Protein AF-A0A1Q6JGZ4-F1 (afdb_monomer)

Foldseek 3Di:
DPPPVDKDKDWDDPPWWKFAADPDDPPVDPDDDDGTDDTADPLDGPCVQWDWDDDPQWIKTWHWIQGPVVRAIWIWIWTGGNPPPRVDIIIIIISPRVDTNVVSVVVHVVVVVVVD

Structure (mmCIF, N/CA/C/O backbone):
data_AF-A0A1Q6JGZ4-F1
#
_entry.id   AF-A0A1Q6JGZ4-F1
#
loop_
_atom_site.group_PDB
_atom_site.id
_atom_site.type_symbol
_atom_site.label_atom_id
_atom_site.label_alt_id
_atom_site.label_comp_id
_atom_site.label_asym_id
_atom_site.label_entity_id
_atom_site.label_seq_id
_atom_site.pdbx_PDB_ins_code
_atom_site.Cartn_x
_atom_site.Cartn_y
_atom_site.Cartn_z
_atom_site.occupancy
_atom_site.B_iso_or_equiv
_atom_site.auth_seq_id
_atom_site.auth_comp_id
_atom_site.auth_asym_id
_atom_site.auth_atom_id
_atom_site.pdbx_PDB_model_num
ATOM 1 N N . MET A 1 1 ? -8.938 -25.846 17.895 1.00 39.03 1 MET A N 1
ATOM 2 C CA . MET A 1 1 ? -9.140 -25.644 16.446 1.00 39.03 1 MET A CA 1
ATOM 3 C C . MET A 1 1 ? -7.914 -24.915 15.942 1.00 39.03 1 MET A C 1
ATOM 5 O O . MET A 1 1 ? -7.572 -23.898 16.522 1.00 39.03 1 MET A O 1
ATOM 9 N N . CYS A 1 2 ? -7.186 -25.489 14.988 1.00 43.88 2 CYS A N 1
ATOM 10 C CA . CYS A 1 2 ? -6.039 -24.826 14.377 1.00 43.88 2 CYS A CA 1
ATOM 11 C C . CYS A 1 2 ? -6.620 -23.822 13.369 1.00 43.88 2 CYS A C 1
ATOM 13 O O . CYS A 1 2 ? -7.045 -24.231 12.292 1.00 43.88 2 CYS A O 1
ATOM 15 N N . GLU A 1 3 ? -6.767 -22.550 13.749 1.00 46.69 3 GLU A N 1
ATOM 16 C CA . GLU A 1 3 ? -6.978 -21.481 12.768 1.00 46.69 3 GLU A CA 1
ATOM 17 C C . GLU A 1 3 ? -5.676 -21.370 11.978 1.00 46.69 3 GLU A C 1
ATOM 19 O O . GLU A 1 3 ? -4.728 -20.704 12.378 1.00 46.69 3 GLU A O 1
ATOM 24 N N . SER A 1 4 ? -5.577 -22.115 10.881 1.00 53.12 4 SER A N 1
ATOM 25 C CA . SER A 1 4 ? -4.613 -21.774 9.848 1.00 53.12 4 SER A CA 1
ATOM 26 C C . SER A 1 4 ? -5.095 -20.457 9.248 1.00 53.12 4 SER A C 1
ATOM 28 O O . SER A 1 4 ? -5.940 -20.460 8.355 1.00 53.12 4 SER A O 1
ATOM 30 N N . ASP A 1 5 ? -4.628 -19.333 9.793 1.00 66.19 5 ASP A N 1
ATOM 31 C CA . ASP A 1 5 ? -4.823 -18.010 9.205 1.00 66.19 5 ASP A CA 1
ATOM 32 C C . ASP A 1 5 ? -4.134 -18.000 7.838 1.00 66.19 5 ASP A C 1
ATOM 34 O O . ASP A 1 5 ? -2.944 -17.723 7.692 1.00 66.19 5 ASP A O 1
ATOM 38 N N . PHE A 1 6 ? -4.877 -18.392 6.803 1.00 78.00 6 PHE A N 1
ATOM 39 C CA . PHE A 1 6 ? -4.380 -18.362 5.440 1.00 78.00 6 PHE A CA 1
ATOM 40 C C . PHE A 1 6 ? -4.199 -16.902 5.032 1.00 78.00 6 PHE A C 1
ATOM 42 O O . PHE A 1 6 ? -5.162 -16.185 4.743 1.00 78.00 6 PHE A O 1
ATOM 49 N N . HIS A 1 7 ? -2.946 -16.458 5.002 1.00 87.56 7 HIS A N 1
ATOM 50 C CA . HIS A 1 7 ? -2.601 -15.158 4.458 1.00 87.56 7 HIS A CA 1
ATOM 51 C C . HIS A 1 7 ? -2.619 -15.215 2.930 1.00 87.56 7 HIS A C 1
ATOM 53 O O . HIS A 1 7 ? -1.986 -16.062 2.300 1.00 87.56 7 HIS A O 1
ATOM 59 N N . VAL A 1 8 ? -3.383 -14.310 2.326 1.00 91.44 8 VAL A N 1
ATOM 60 C CA . VAL A 1 8 ? -3.522 -14.195 0.877 1.00 91.44 8 VAL A CA 1
ATOM 61 C C . VAL A 1 8 ? -2.598 -13.095 0.389 1.00 91.44 8 VAL A C 1
ATOM 63 O O . VAL A 1 8 ? -2.710 -11.959 0.845 1.00 91.44 8 VAL A O 1
ATOM 66 N N . ILE A 1 9 ? -1.752 -13.429 -0.584 1.00 94.12 9 ILE A N 1
ATOM 67 C CA . ILE A 1 9 ? -0.956 -12.471 -1.352 1.00 94.12 9 ILE A CA 1
ATOM 68 C C . ILE A 1 9 ? -1.536 -12.401 -2.763 1.00 94.12 9 ILE A C 1
ATOM 70 O O . ILE A 1 9 ? -1.664 -13.425 -3.437 1.00 94.12 9 ILE A O 1
ATOM 74 N N . SER A 1 10 ? -1.947 -11.212 -3.202 1.00 94.12 10 SER A N 1
ATOM 75 C CA . SER A 1 10 ? -2.605 -11.024 -4.502 1.00 94.12 10 SER A CA 1
ATOM 76 C C . SER A 1 10 ? -2.464 -9.584 -5.012 1.00 94.12 10 SER A C 1
ATOM 78 O O . SER A 1 10 ? -1.730 -8.776 -4.444 1.00 94.12 10 SER A O 1
ATOM 80 N N . ARG A 1 11 ? -3.147 -9.258 -6.115 1.00 94.69 11 ARG A N 1
ATOM 81 C CA . ARG A 1 11 ? -3.110 -7.950 -6.775 1.00 94.69 11 ARG A CA 1
ATOM 82 C C . ARG A 1 11 ? -4.484 -7.286 -6.766 1.00 94.69 11 ARG A C 1
ATOM 84 O O . ARG A 1 11 ? -5.482 -7.903 -7.136 1.00 94.69 11 ARG A O 1
ATOM 91 N N . PHE A 1 12 ? -4.531 -6.007 -6.411 1.00 95.75 12 PHE A N 1
ATOM 92 C CA . PHE A 1 12 ? -5.711 -5.174 -6.610 1.00 95.75 12 PHE A CA 1
ATOM 93 C C . PHE A 1 12 ? -5.767 -4.600 -8.029 1.00 95.75 12 PHE A C 1
ATOM 95 O O . PHE A 1 12 ? -4.760 -4.421 -8.713 1.00 95.75 12 PHE A O 1
ATOM 102 N N . ARG A 1 13 ? -6.983 -4.266 -8.462 1.00 93.38 13 ARG A N 1
ATOM 103 C CA . ARG A 1 13 ? -7.212 -3.405 -9.626 1.00 93.38 13 ARG A CA 1
ATOM 104 C C . ARG A 1 13 ? -6.943 -1.943 -9.254 1.00 93.38 13 ARG A C 1
ATOM 106 O O . ARG A 1 13 ? -7.075 -1.571 -8.094 1.00 93.38 13 ARG A O 1
ATOM 113 N N . ASN A 1 14 ? -6.645 -1.099 -10.240 1.00 90.88 14 ASN A N 1
ATOM 114 C CA . ASN A 1 14 ? -6.351 0.324 -10.009 1.00 90.88 14 ASN A CA 1
ATOM 115 C C . ASN A 1 14 ? -7.555 1.161 -9.544 1.00 90.88 14 ASN A C 1
ATOM 117 O O . ASN A 1 14 ? -7.359 2.240 -8.998 1.00 90.88 14 ASN A O 1
ATOM 121 N N . ASP A 1 15 ? -8.783 0.663 -9.712 1.00 91.81 15 ASP A N 1
ATOM 122 C CA . ASP A 1 15 ? -10.023 1.284 -9.224 1.00 91.81 15 ASP A CA 1
ATOM 123 C C . ASP A 1 15 ? -10.354 0.928 -7.760 1.00 91.81 15 ASP A C 1
ATOM 125 O O . ASP A 1 15 ? -11.387 1.354 -7.234 1.00 91.81 15 ASP A O 1
ATOM 129 N N . VAL A 1 16 ? -9.480 0.179 -7.075 1.00 95.25 16 VAL A N 1
ATOM 130 C CA . VAL A 1 16 ? -9.671 -0.200 -5.672 1.00 95.25 16 VAL A CA 1
ATOM 131 C C . VAL A 1 16 ? -9.811 1.026 -4.762 1.00 95.25 16 VAL A C 1
ATOM 133 O O . VAL A 1 16 ? -9.164 2.063 -4.930 1.00 95.25 16 VAL A O 1
ATOM 136 N N . VAL A 1 17 ? -10.668 0.900 -3.750 1.00 96.56 17 VAL A N 1
ATOM 137 C CA . VAL A 1 17 ? -10.834 1.911 -2.703 1.00 96.56 17 VAL A CA 1
ATOM 138 C C . VAL A 1 17 ? -10.069 1.469 -1.459 1.00 96.56 17 VAL A C 1
ATOM 140 O O . VAL A 1 17 ? -10.497 0.547 -0.756 1.00 96.56 17 VAL A O 1
ATOM 143 N N . LEU A 1 18 ? -8.953 2.148 -1.195 1.00 97.25 18 LEU A N 1
ATOM 144 C CA . LEU A 1 18 ? -8.115 1.965 -0.010 1.00 97.25 18 LEU A CA 1
ATOM 145 C C . LEU A 1 18 ? -8.102 3.246 0.820 1.00 97.25 18 LEU A C 1
ATOM 147 O O . LEU A 1 18 ? -8.217 4.347 0.276 1.00 97.25 18 LEU A O 1
ATOM 151 N N . TYR A 1 19 ? -7.954 3.092 2.129 1.00 97.12 19 TYR A N 1
ATOM 152 C CA . TYR A 1 19 ? -7.913 4.206 3.066 1.00 97.12 19 TYR A CA 1
ATOM 153 C C . TYR A 1 19 ? -6.635 4.188 3.893 1.00 97.12 19 TYR A C 1
ATOM 155 O O . TYR A 1 19 ? -6.179 3.119 4.316 1.00 97.12 19 TYR A O 1
ATOM 163 N N . TYR A 1 20 ? -6.111 5.379 4.177 1.00 95.94 20 TYR A N 1
ATOM 164 C CA . TYR A 1 20 ? -5.068 5.536 5.177 1.00 95.94 20 TYR A CA 1
ATOM 165 C C . TYR A 1 20 ? -5.639 5.222 6.565 1.00 95.94 20 TYR A C 1
ATOM 167 O O . TYR A 1 20 ? -6.703 5.748 6.920 1.00 95.94 20 TYR A O 1
ATOM 175 N N . PRO A 1 21 ? -4.961 4.392 7.374 1.00 92.12 21 PRO A N 1
ATOM 176 C CA . PRO A 1 21 ? -5.295 4.255 8.783 1.00 92.12 21 PRO A CA 1
ATOM 177 C C . PRO A 1 21 ? -5.175 5.609 9.490 1.00 92.12 21 PRO A C 1
ATOM 179 O O . PRO A 1 21 ? -4.332 6.436 9.135 1.00 92.12 21 PRO A O 1
ATOM 182 N N . THR A 1 22 ? -6.012 5.838 10.501 1.00 88.56 22 THR A N 1
ATOM 183 C CA . THR A 1 22 ? -5.863 7.017 11.359 1.00 88.56 22 THR A CA 1
ATOM 184 C C . THR A 1 22 ? -4.530 6.985 12.115 1.00 88.56 22 THR A C 1
ATOM 186 O O . THR A 1 22 ? -4.139 5.948 12.654 1.00 88.56 22 THR A O 1
ATOM 189 N N . LEU A 1 23 ? -3.842 8.127 12.179 1.00 81.69 23 LEU A N 1
ATOM 190 C CA . LEU A 1 23 ? -2.690 8.332 13.069 1.00 81.69 23 LEU A CA 1
ATOM 191 C C . LEU A 1 23 ? -3.126 8.860 14.447 1.00 81.69 23 LEU A C 1
ATOM 193 O O . LEU A 1 23 ? -2.330 8.914 15.385 1.00 81.69 23 LEU A O 1
ATOM 197 N N . GLU A 1 24 ? -4.394 9.260 14.582 1.00 81.50 24 GLU A N 1
ATOM 198 C CA . GLU A 1 24 ? -4.928 9.829 15.812 1.00 81.50 24 GLU A CA 1
ATOM 199 C C . GLU A 1 24 ? -5.044 8.749 16.894 1.00 81.50 24 GLU A C 1
ATOM 201 O O . GLU A 1 24 ? -5.711 7.723 16.731 1.00 81.50 24 GLU A O 1
ATOM 206 N N . LYS A 1 25 ? -4.428 9.001 18.053 1.00 72.88 25 LYS A N 1
ATOM 207 C CA . LYS A 1 25 ? -4.677 8.189 19.246 1.00 72.88 25 LYS A CA 1
ATOM 208 C C . LYS A 1 25 ? -6.127 8.384 19.680 1.00 72.88 25 LYS A C 1
ATOM 210 O O . LYS A 1 25 ? -6.652 9.496 19.631 1.00 72.88 25 LYS A O 1
ATOM 215 N N . LYS A 1 26 ? -6.765 7.312 20.160 1.00 70.38 26 LYS A N 1
ATOM 216 C CA . LYS A 1 26 ? -8.105 7.397 20.755 1.00 70.38 26 LYS A CA 1
ATOM 217 C C . LYS A 1 26 ? -8.071 8.437 21.875 1.00 70.38 26 LYS A C 1
ATOM 219 O O . LYS A 1 26 ? -7.440 8.231 22.904 1.00 70.38 26 LYS A O 1
ATOM 224 N N . THR A 1 27 ? -8.754 9.553 21.658 1.00 69.62 27 THR A N 1
ATOM 225 C CA . THR A 1 27 ? -8.739 10.722 22.547 1.00 69.62 27 THR A CA 1
ATOM 226 C C . THR A 1 27 ? -9.585 10.528 23.809 1.00 69.62 27 THR A C 1
ATOM 228 O O . THR A 1 27 ? -9.629 11.422 24.646 1.00 69.62 27 THR A O 1
ATOM 231 N N . GLY A 1 28 ? -10.284 9.393 23.950 1.00 71.75 28 GLY A N 1
ATOM 232 C CA . GLY A 1 28 ? -11.164 9.086 25.089 1.00 71.75 28 GLY A CA 1
ATOM 233 C C . GLY A 1 28 ? -12.415 9.970 25.180 1.00 71.75 28 GLY A C 1
ATOM 234 O O . GLY A 1 28 ? -13.234 9.797 26.079 1.00 71.75 28 GLY A O 1
ATOM 235 N N . LYS A 1 29 ? -12.580 10.914 24.247 1.00 80.81 29 LYS A N 1
ATOM 236 C CA . LYS A 1 29 ? -13.714 11.835 24.178 1.00 80.81 29 LYS A CA 1
ATOM 237 C C . LYS A 1 29 ? -14.960 11.118 23.663 1.00 80.81 29 LYS A C 1
ATOM 239 O O . LYS A 1 29 ? -14.880 10.213 22.834 1.00 80.81 29 LYS A O 1
ATOM 244 N N . ARG A 1 30 ? -16.123 11.564 24.141 1.00 68.75 30 ARG A N 1
ATOM 245 C CA . ARG A 1 30 ? -17.435 11.073 23.707 1.00 68.75 30 ARG A CA 1
ATOM 246 C C . ARG A 1 30 ? -17.642 11.415 22.225 1.00 68.75 30 ARG A C 1
ATOM 248 O O . ARG A 1 30 ? -17.788 12.581 21.879 1.00 68.75 30 ARG A O 1
ATOM 255 N N . GLY A 1 31 ? -17.628 10.398 21.367 1.00 77.44 31 GLY A N 1
ATOM 256 C CA . GLY A 1 31 ? -17.784 10.515 19.916 1.00 77.44 31 GLY A CA 1
ATOM 257 C C . GLY A 1 31 ? -17.335 9.238 19.203 1.00 77.44 31 GLY A C 1
ATOM 258 O O . GLY A 1 31 ? -16.636 8.412 19.789 1.00 77.44 31 GLY A O 1
ATOM 259 N N . HIS A 1 32 ? -17.748 9.051 17.949 1.00 71.94 32 HIS A N 1
ATOM 260 C CA . HIS A 1 32 ? -17.291 7.911 17.154 1.00 71.94 32 HIS A CA 1
ATOM 261 C C . HIS A 1 32 ? -15.812 8.106 16.773 1.00 71.94 32 HIS A C 1
ATOM 263 O O . HIS A 1 32 ? -15.486 9.137 16.181 1.00 71.94 32 HIS A O 1
ATOM 269 N N . PRO A 1 33 ? -14.911 7.150 17.073 1.00 76.25 33 PRO A N 1
ATOM 270 C CA . PRO A 1 33 ? -13.511 7.258 16.681 1.00 76.25 33 PRO A CA 1
ATOM 271 C C . PRO A 1 33 ? -13.361 7.427 15.166 1.00 76.25 33 PRO A C 1
ATOM 273 O O . PRO A 1 33 ? -14.036 6.757 14.380 1.00 76.25 33 PRO A O 1
ATOM 276 N N . LYS A 1 34 ? -12.455 8.305 14.736 1.00 81.12 34 LYS A N 1
ATOM 277 C CA . LYS A 1 34 ? -12.075 8.411 13.327 1.00 81.12 34 LYS A CA 1
ATOM 278 C C . LYS A 1 34 ? -11.172 7.230 12.989 1.00 81.12 34 LYS A C 1
ATOM 280 O O . LYS A 1 34 ? -10.052 7.167 13.472 1.00 81.12 34 LYS A O 1
ATOM 285 N N . TRP A 1 35 ? -11.665 6.280 12.197 1.00 78.38 35 TRP A N 1
ATOM 286 C CA . TRP A 1 35 ? -10.908 5.070 11.841 1.00 78.38 35 TRP A CA 1
ATOM 287 C C . TRP A 1 35 ? -9.925 5.296 10.689 1.00 78.38 35 TRP A C 1
ATOM 289 O O . TRP A 1 35 ? -8.878 4.651 10.643 1.00 78.38 35 TRP A O 1
ATOM 299 N N . PHE A 1 36 ? -10.248 6.223 9.783 1.00 88.19 36 PHE A N 1
ATOM 300 C CA . PHE A 1 36 ? -9.519 6.442 8.535 1.00 88.19 36 PHE A CA 1
ATOM 301 C C . PHE A 1 36 ? -9.216 7.918 8.307 1.00 88.19 36 PHE A C 1
ATOM 303 O O . PHE A 1 36 ? -10.011 8.787 8.670 1.00 88.19 36 PHE A O 1
ATOM 310 N N . ASP A 1 37 ? -8.092 8.180 7.652 1.00 87.56 37 ASP A N 1
ATOM 311 C CA . ASP A 1 37 ? -7.577 9.521 7.388 1.00 87.56 37 ASP A CA 1
ATOM 312 C C . ASP A 1 37 ? -7.505 9.812 5.885 1.00 87.56 37 ASP A C 1
ATOM 314 O O . ASP A 1 37 ? -6.476 10.187 5.337 1.00 87.56 37 ASP A O 1
ATOM 318 N N . GLY A 1 38 ? -8.629 9.573 5.206 1.00 91.50 38 GLY A N 1
ATOM 319 C CA . GLY A 1 38 ? -8.780 9.819 3.774 1.00 91.50 38 GLY A CA 1
ATOM 320 C C . GLY A 1 38 ? -8.576 8.585 2.894 1.00 91.50 38 GLY A C 1
ATOM 321 O O . GLY A 1 38 ? -8.002 7.567 3.292 1.00 91.50 38 GLY A O 1
ATOM 322 N N . ARG A 1 39 ? -9.125 8.671 1.677 1.00 95.25 39 ARG A N 1
ATOM 323 C CA . ARG A 1 39 ? -8.904 7.691 0.608 1.00 95.25 39 ARG A CA 1
ATOM 324 C C . ARG A 1 39 ? -7.511 7.917 0.023 1.00 95.25 39 ARG A C 1
ATOM 326 O O . ARG A 1 39 ? -7.110 9.062 -0.147 1.00 95.25 39 ARG A O 1
ATOM 333 N N . ILE A 1 40 ? -6.820 6.838 -0.322 1.00 95.38 40 ILE A N 1
ATOM 334 C CA . ILE A 1 40 ? -5.528 6.918 -1.006 1.00 95.38 40 ILE A CA 1
ATOM 335 C C . ILE A 1 40 ? -5.740 7.432 -2.433 1.00 95.38 40 ILE A C 1
ATOM 337 O O . ILE A 1 40 ? -6.508 6.843 -3.200 1.00 95.38 40 ILE A O 1
ATOM 341 N N . ASP A 1 41 ? -5.052 8.521 -2.768 1.00 93.31 41 ASP A N 1
ATOM 342 C CA . ASP A 1 41 ? -4.871 8.991 -4.136 1.00 93.31 41 ASP A CA 1
ATOM 343 C C . ASP A 1 41 ? -3.532 8.459 -4.652 1.00 93.31 41 ASP A C 1
ATOM 345 O O . ASP A 1 41 ? -2.466 8.888 -4.226 1.00 93.31 41 ASP A O 1
ATOM 349 N N . PHE A 1 42 ? -3.578 7.482 -5.552 1.00 91.56 42 PHE A N 1
ATOM 350 C CA . PHE A 1 42 ? -2.369 6.884 -6.113 1.00 91.56 42 PHE A CA 1
ATOM 351 C C . PHE A 1 42 ? -1.692 7.766 -7.172 1.00 91.56 42 PHE A C 1
ATOM 353 O O . PHE A 1 42 ? -0.533 7.513 -7.499 1.00 91.56 42 PHE A O 1
ATOM 360 N N . ALA A 1 43 ? -2.380 8.779 -7.710 1.00 89.25 43 ALA A N 1
ATOM 361 C CA . ALA A 1 43 ? -1.753 9.766 -8.586 1.00 89.25 43 ALA A CA 1
ATOM 362 C C . ALA A 1 43 ? -0.911 10.761 -7.772 1.00 89.25 43 ALA A C 1
ATOM 364 O O . ALA A 1 43 ? 0.156 11.172 -8.221 1.00 89.25 43 ALA A O 1
ATOM 365 N N . ASN A 1 44 ? -1.365 11.089 -6.558 1.00 90.06 44 ASN A N 1
ATOM 366 C CA . ASN A 1 44 ? -0.692 11.986 -5.617 1.00 90.06 44 ASN A CA 1
ATOM 367 C C . ASN A 1 44 ? -0.480 11.285 -4.267 1.00 90.06 44 ASN A C 1
ATOM 369 O O . ASN A 1 44 ? -1.087 11.644 -3.256 1.00 90.06 44 ASN A O 1
ATOM 373 N N . LEU A 1 45 ? 0.360 10.247 -4.266 1.00 91.38 45 LEU A N 1
ATOM 374 C CA . LEU A 1 45 ? 0.588 9.418 -3.084 1.00 91.38 45 LEU A CA 1
ATOM 375 C C . LEU A 1 45 ? 1.262 10.222 -1.961 1.00 91.38 45 LEU A C 1
ATOM 377 O O . LEU A 1 45 ? 2.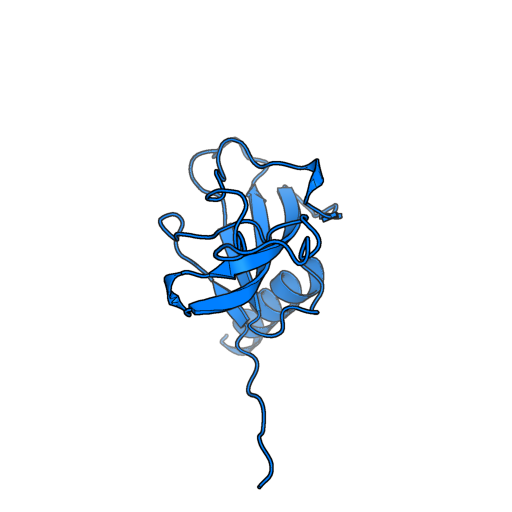312 10.831 -2.169 1.00 91.38 45 LEU A O 1
ATOM 381 N N . ASP A 1 46 ? 0.704 10.162 -0.750 1.00 92.75 46 ASP A N 1
ATOM 382 C CA . ASP A 1 46 ? 1.344 10.723 0.445 1.00 92.75 46 ASP A CA 1
ATOM 383 C C . ASP A 1 46 ? 2.554 9.865 0.855 1.00 92.75 46 ASP A C 1
ATOM 385 O O . ASP A 1 46 ? 2.436 8.857 1.562 1.00 92.75 46 ASP A O 1
ATOM 389 N N . LEU A 1 47 ? 3.736 10.271 0.386 1.00 91.94 47 LEU A N 1
ATOM 390 C CA . LEU A 1 47 ? 4.997 9.570 0.629 1.00 91.94 47 LEU A CA 1
ATOM 391 C C . LEU A 1 47 ? 5.409 9.576 2.106 1.00 91.94 47 LEU A C 1
ATOM 393 O O . LEU A 1 47 ? 6.146 8.689 2.524 1.00 91.94 47 LEU A O 1
ATOM 397 N N . THR A 1 48 ? 4.903 10.509 2.921 1.00 93.12 48 THR A N 1
ATOM 398 C CA . THR A 1 48 ? 5.242 10.578 4.355 1.00 93.12 48 THR A CA 1
ATOM 399 C C . THR A 1 48 ? 4.720 9.375 5.144 1.00 93.12 48 THR A C 1
ATOM 401 O O . THR A 1 48 ? 5.222 9.063 6.222 1.00 93.12 48 THR A O 1
ATOM 404 N N . ARG A 1 49 ? 3.724 8.673 4.588 1.00 91.56 49 ARG A N 1
ATOM 405 C CA . ARG A 1 49 ? 3.108 7.467 5.160 1.00 91.56 49 ARG A CA 1
ATOM 406 C C . ARG A 1 49 ? 3.658 6.172 4.570 1.00 91.56 49 ARG A C 1
ATOM 408 O O . ARG A 1 49 ? 3.177 5.097 4.927 1.00 91.56 49 ARG A O 1
ATOM 415 N N . CYS A 1 50 ? 4.609 6.272 3.648 1.00 94.25 50 CYS A N 1
ATOM 416 C CA . CYS A 1 50 ? 5.133 5.147 2.893 1.00 94.25 50 CYS A CA 1
ATOM 417 C C . CYS A 1 50 ? 6.573 4.841 3.297 1.00 94.25 50 CYS A C 1
ATOM 419 O O . CYS A 1 50 ? 7.369 5.735 3.573 1.00 94.25 50 CYS A O 1
ATOM 421 N N . LYS A 1 51 ? 6.929 3.560 3.244 1.00 95.94 51 LYS A N 1
ATOM 422 C CA . LYS A 1 51 ? 8.320 3.124 3.168 1.00 95.94 51 LYS A CA 1
ATOM 423 C C . LYS A 1 51 ? 8.692 2.979 1.694 1.00 95.94 51 LYS A C 1
ATOM 425 O O . LYS A 1 51 ? 8.016 2.259 0.964 1.00 95.94 51 LYS A O 1
ATOM 430 N N . GLU A 1 52 ? 9.719 3.694 1.249 1.00 95.25 52 GLU A N 1
ATOM 431 C CA . GLU A 1 52 ? 10.238 3.605 -0.120 1.00 95.25 52 GLU A CA 1
ATOM 432 C C . GLU A 1 52 ? 11.284 2.492 -0.223 1.00 95.25 52 GLU A C 1
ATOM 434 O O . GLU A 1 52 ? 12.084 2.285 0.691 1.00 95.25 52 GLU A O 1
ATOM 439 N N . TYR A 1 53 ? 11.273 1.780 -1.347 1.00 93.50 53 TYR A N 1
ATOM 440 C CA . TYR A 1 53 ? 12.257 0.759 -1.674 1.00 93.50 53 TYR A CA 1
ATOM 441 C C . TYR A 1 53 ? 12.791 0.993 -3.080 1.00 93.50 53 TYR A C 1
ATOM 443 O O . TYR A 1 53 ? 12.034 1.177 -4.040 1.00 93.50 53 TYR A O 1
ATOM 451 N N . GLU A 1 54 ? 14.109 0.905 -3.206 1.00 85.69 54 GLU A N 1
ATOM 452 C CA . GLU A 1 54 ? 14.770 0.892 -4.501 1.00 85.69 54 GLU A CA 1
ATOM 453 C C . GLU A 1 54 ? 14.540 -0.455 -5.189 1.00 85.69 54 GLU A C 1
ATOM 455 O O . GLU A 1 54 ? 14.791 -1.526 -4.628 1.00 85.69 54 GLU A O 1
ATOM 460 N N . VAL A 1 55 ? 14.049 -0.399 -6.425 1.00 84.62 55 VAL A N 1
ATOM 461 C CA . VAL A 1 55 ? 13.836 -1.569 -7.276 1.00 84.62 55 VAL A CA 1
ATOM 462 C C . VAL A 1 55 ? 14.320 -1.273 -8.689 1.00 84.62 55 VAL A C 1
ATOM 464 O O . VAL A 1 55 ? 14.307 -0.134 -9.151 1.00 84.62 55 VAL A O 1
ATOM 467 N N . ASN A 1 56 ? 14.711 -2.318 -9.414 1.00 79.50 56 ASN A N 1
ATOM 468 C CA . ASN A 1 56 ? 15.093 -2.172 -10.814 1.00 79.50 56 ASN A CA 1
ATOM 469 C C . ASN A 1 56 ? 13.900 -1.646 -11.636 1.00 79.50 56 ASN A C 1
ATOM 471 O O . ASN A 1 56 ? 12.815 -2.230 -11.597 1.00 79.50 56 ASN A O 1
ATOM 475 N N . LYS A 1 57 ? 14.122 -0.576 -12.413 1.00 82.12 57 LYS A N 1
ATOM 476 C CA . LYS A 1 57 ? 13.162 -0.003 -13.381 1.00 82.12 57 LYS A CA 1
ATOM 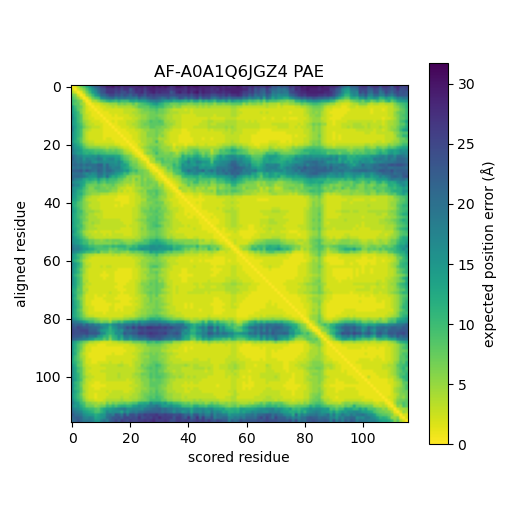477 C C . LYS A 1 57 ? 11.823 0.472 -12.786 1.00 82.12 57 LYS A C 1
ATOM 479 O O . LYS A 1 57 ? 10.776 0.348 -13.424 1.00 82.12 57 LYS A O 1
ATOM 484 N N . GLY A 1 58 ? 11.823 1.025 -11.578 1.00 87.00 58 GLY A N 1
ATOM 485 C CA . GLY A 1 58 ? 10.602 1.549 -10.969 1.00 87.00 58 GLY A CA 1
ATOM 486 C C . GLY A 1 58 ? 10.823 2.115 -9.578 1.00 87.00 58 GLY A C 1
ATOM 487 O O . GLY A 1 58 ? 11.944 2.146 -9.079 1.00 87.00 58 GLY A O 1
ATOM 488 N N . LYS A 1 59 ? 9.726 2.520 -8.944 1.00 91.81 59 LYS A N 1
ATOM 489 C CA . LYS A 1 59 ? 9.678 2.828 -7.513 1.00 91.81 59 LYS A CA 1
ATOM 490 C C . LYS A 1 59 ? 8.689 1.907 -6.826 1.00 91.81 59 LYS A C 1
ATOM 492 O O . LYS A 1 59 ? 7.615 1.647 -7.370 1.00 91.81 59 LYS A O 1
ATOM 497 N N . LEU A 1 60 ? 9.053 1.423 -5.646 1.00 94.62 60 LEU A N 1
ATOM 498 C CA . LEU A 1 60 ? 8.185 0.601 -4.819 1.00 94.62 60 LEU A CA 1
ATOM 499 C C . LEU A 1 60 ? 7.911 1.324 -3.504 1.00 94.62 60 LEU A C 1
ATOM 501 O O . LEU A 1 60 ? 8.840 1.757 -2.828 1.00 94.62 60 LEU A O 1
ATOM 505 N N . TYR A 1 61 ? 6.639 1.408 -3.134 1.00 96.56 61 TYR A N 1
ATOM 506 C CA . TYR A 1 61 ? 6.203 1.965 -1.859 1.00 96.56 61 TYR A CA 1
ATOM 507 C C . TYR A 1 61 ? 5.406 0.930 -1.078 1.00 96.56 61 TYR A C 1
ATOM 509 O O . TYR A 1 61 ? 4.491 0.314 -1.621 1.00 96.56 61 TYR A O 1
ATOM 517 N N . GLY A 1 62 ? 5.749 0.747 0.192 1.00 97.06 62 GLY A N 1
ATOM 518 C CA . GLY A 1 62 ? 5.061 -0.142 1.121 1.00 97.06 62 GLY A CA 1
ATOM 519 C C . GLY A 1 62 ? 4.356 0.643 2.216 1.00 97.06 62 GLY A C 1
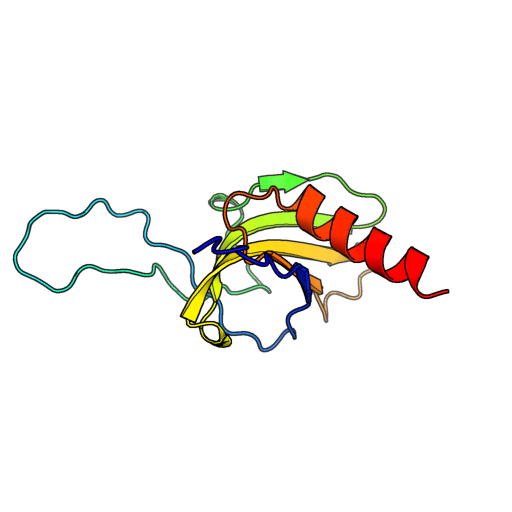ATOM 520 O O . GLY A 1 62 ? 4.936 1.573 2.779 1.00 97.06 62 GLY A O 1
ATOM 521 N N . LEU A 1 63 ? 3.117 0.274 2.531 1.00 96.75 63 LEU A N 1
ATOM 522 C CA . LEU A 1 63 ? 2.370 0.840 3.652 1.00 96.75 63 LEU A CA 1
ATOM 523 C C . LEU A 1 63 ? 1.209 -0.060 4.079 1.00 96.75 63 LEU A C 1
ATOM 525 O O . LEU A 1 63 ? 0.643 -0.809 3.284 1.00 96.75 63 LEU A O 1
ATOM 529 N N . ARG A 1 64 ? 0.797 0.075 5.338 1.00 96.62 64 ARG A N 1
ATOM 530 C CA . ARG A 1 64 ? -0.412 -0.560 5.864 1.00 96.62 64 ARG A CA 1
ATOM 531 C C . ARG A 1 64 ? -1.642 0.269 5.505 1.00 96.62 64 ARG A C 1
ATOM 533 O O . ARG A 1 64 ? -1.679 1.470 5.767 1.00 96.62 64 ARG A O 1
ATOM 540 N N . VAL A 1 65 ? -2.675 -0.370 4.962 1.00 96.88 65 VAL A N 1
ATOM 541 C CA . VAL A 1 65 ? -3.901 0.306 4.502 1.00 96.88 65 VAL A CA 1
ATOM 542 C C . VAL A 1 65 ? -5.144 -0.464 4.905 1.00 96.88 65 VAL A C 1
ATOM 544 O O . VAL A 1 65 ? -5.088 -1.670 5.134 1.00 96.88 65 VAL A O 1
ATOM 547 N N . TYR A 1 66 ? -6.292 0.210 4.947 1.00 97.06 66 TYR A N 1
ATOM 548 C CA . TYR A 1 66 ? -7.580 -0.470 5.052 1.00 97.06 66 TYR A CA 1
ATOM 549 C C . TYR A 1 66 ? -8.190 -0.680 3.664 1.00 97.06 66 TYR A C 1
ATOM 551 O O . TYR A 1 66 ? -8.463 0.283 2.942 1.00 97.06 66 TYR A O 1
ATOM 559 N N . ALA A 1 67 ? -8.438 -1.937 3.296 1.00 96.94 67 ALA A N 1
ATOM 560 C CA . ALA A 1 67 ? -9.048 -2.298 2.024 1.00 96.94 67 ALA A CA 1
ATOM 561 C C . ALA A 1 67 ? -10.570 -2.405 2.155 1.00 96.94 67 ALA A C 1
ATOM 563 O O . ALA A 1 67 ? -11.085 -3.334 2.781 1.00 96.94 67 ALA A O 1
ATOM 564 N N . LYS A 1 68 ? -11.316 -1.498 1.505 1.00 95.94 68 LYS A N 1
ATOM 565 C CA . LYS A 1 68 ? -12.790 -1.469 1.586 1.00 95.94 68 LYS A CA 1
ATOM 566 C C . LYS A 1 68 ? -13.433 -2.765 1.091 1.00 95.94 68 LYS A C 1
ATOM 568 O O . LYS A 1 68 ? -14.384 -3.244 1.699 1.00 95.94 68 LYS A O 1
ATOM 573 N N . ALA A 1 69 ? -12.906 -3.322 0.000 1.00 94.50 69 ALA A N 1
ATOM 574 C CA . ALA A 1 69 ? -13.426 -4.540 -0.619 1.00 94.50 69 ALA A CA 1
ATOM 575 C C . ALA A 1 69 ? -13.285 -5.773 0.290 1.00 94.50 69 ALA A C 1
ATOM 577 O O . ALA A 1 69 ? -14.154 -6.637 0.281 1.00 94.50 69 ALA A O 1
ATOM 578 N N . LEU A 1 70 ? -12.222 -5.824 1.100 1.00 94.31 70 LEU A N 1
ATOM 579 C CA . LEU A 1 70 ? -11.941 -6.933 2.019 1.00 94.31 70 LEU A CA 1
ATOM 580 C C . LEU A 1 70 ? -12.393 -6.650 3.458 1.00 94.31 70 LEU A C 1
ATOM 582 O O . LEU A 1 70 ? -12.329 -7.534 4.306 1.00 94.31 70 LEU A O 1
ATOM 586 N N . LYS A 1 71 ? -12.815 -5.412 3.745 1.00 94.50 71 LYS A N 1
ATOM 587 C CA . LYS A 1 71 ? -13.178 -4.911 5.078 1.00 94.50 71 LYS A CA 1
ATOM 588 C C . LYS A 1 71 ? -12.103 -5.144 6.153 1.00 94.50 71 LYS A C 1
ATOM 590 O O . LYS A 1 71 ? -12.433 -5.276 7.331 1.00 94.50 71 LYS A O 1
ATOM 595 N N . ARG A 1 72 ? -10.821 -5.158 5.773 1.00 94.75 72 ARG A N 1
ATOM 596 C CA . ARG A 1 72 ? -9.695 -5.425 6.684 1.00 94.75 72 ARG A CA 1
ATOM 597 C C . ARG A 1 72 ? -8.454 -4.604 6.352 1.00 94.75 72 ARG A C 1
ATOM 599 O O . ARG A 1 72 ? -8.343 -4.055 5.254 1.00 94.75 72 ARG A O 1
ATOM 606 N N . TYR A 1 73 ? -7.526 -4.554 7.306 1.00 95.88 73 TYR A N 1
ATOM 607 C CA . TYR A 1 73 ? -6.178 -4.055 7.058 1.00 95.88 73 TYR A CA 1
ATOM 608 C C . TYR A 1 73 ? -5.379 -5.058 6.232 1.00 95.88 73 TYR A C 1
ATOM 610 O O . TYR A 1 73 ? -5.543 -6.269 6.385 1.00 95.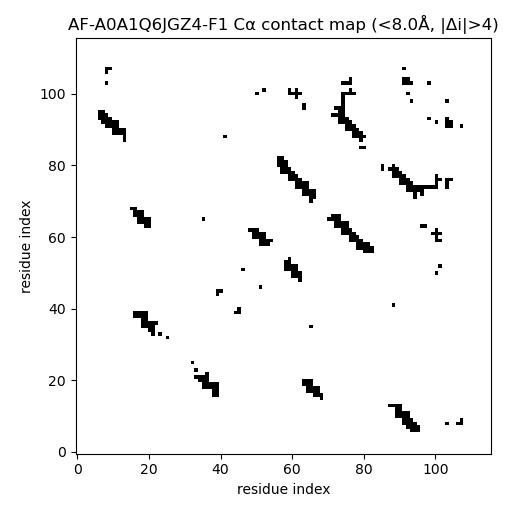88 73 TYR A O 1
ATOM 618 N N . VAL A 1 74 ? -4.553 -4.525 5.342 1.00 97.25 74 VAL A N 1
ATOM 619 C CA . VAL A 1 74 ? -3.635 -5.273 4.485 1.00 97.25 74 VAL A CA 1
ATOM 620 C C . VAL A 1 74 ? -2.309 -4.524 4.414 1.00 97.25 74 VAL A C 1
ATOM 622 O O . VAL A 1 74 ? -2.283 -3.292 4.529 1.00 97.25 74 VAL A O 1
ATOM 625 N N . SER A 1 75 ? -1.223 -5.258 4.194 1.00 97.50 75 SER A N 1
ATOM 626 C CA . SER A 1 75 ? 0.035 -4.661 3.755 1.00 97.50 75 SER A CA 1
ATOM 627 C C . SER A 1 75 ? -0.058 -4.437 2.253 1.00 97.50 75 SER A C 1
ATOM 629 O O . SER A 1 75 ? -0.433 -5.351 1.518 1.00 97.50 75 SER A O 1
ATOM 631 N N . LEU A 1 76 ? 0.203 -3.214 1.797 1.00 98.06 76 LEU A N 1
ATOM 632 C CA . LEU A 1 76 ? 0.117 -2.817 0.399 1.00 98.06 76 LEU A CA 1
ATOM 633 C C . LEU A 1 76 ? 1.509 -2.487 -0.129 1.00 98.06 76 LEU A C 1
ATOM 635 O O . LEU A 1 76 ? 2.243 -1.718 0.485 1.00 98.06 76 LEU A O 1
ATOM 639 N N . ALA A 1 77 ? 1.811 -3.003 -1.314 1.00 97.00 77 ALA A N 1
ATOM 640 C CA . ALA A 1 77 ? 2.982 -2.679 -2.102 1.00 97.00 77 ALA A CA 1
ATOM 641 C C . ALA A 1 77 ? 2.550 -2.048 -3.434 1.00 97.00 77 ALA A C 1
ATOM 643 O O . ALA A 1 77 ? 1.848 -2.664 -4.241 1.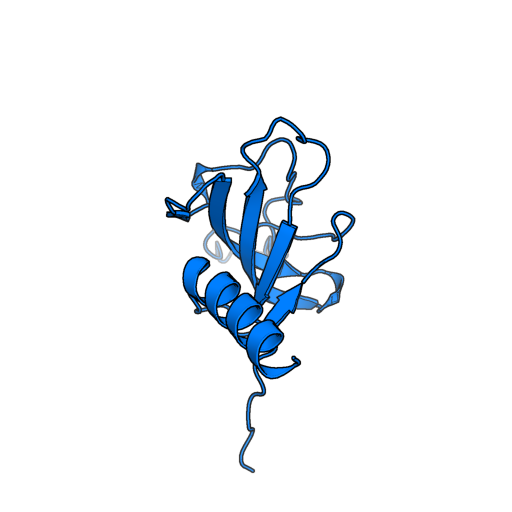00 9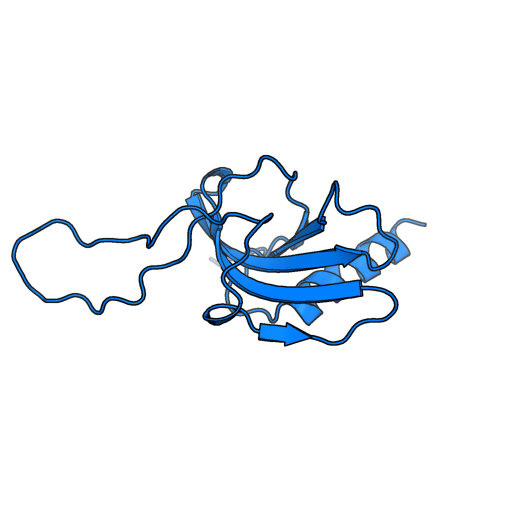7.00 77 ALA A O 1
ATOM 644 N N . ILE A 1 78 ? 2.953 -0.801 -3.655 1.00 95.56 78 ILE A N 1
ATOM 645 C CA . ILE A 1 78 ? 2.611 0.005 -4.827 1.00 95.56 78 ILE A CA 1
ATOM 646 C C . ILE A 1 78 ? 3.846 0.111 -5.709 1.00 95.56 78 ILE A C 1
ATOM 648 O O . ILE A 1 78 ? 4.849 0.695 -5.302 1.00 95.56 78 ILE A O 1
ATOM 652 N N . TRP A 1 79 ? 3.773 -0.426 -6.923 1.00 94.00 79 TRP A N 1
ATOM 653 C CA . TRP A 1 79 ? 4.852 -0.336 -7.899 1.00 94.00 79 TRP A CA 1
ATOM 654 C C . TRP A 1 79 ? 4.516 0.674 -8.999 1.00 94.00 79 TRP A C 1
ATOM 656 O O . TRP A 1 79 ? 3.509 0.529 -9.702 1.00 94.00 79 TRP A O 1
ATOM 666 N N . TYR A 1 80 ? 5.382 1.674 -9.159 1.00 90.69 80 TYR A N 1
ATOM 667 C CA . TYR A 1 80 ? 5.336 2.660 -10.236 1.00 90.69 80 TYR A CA 1
ATOM 668 C C . TYR A 1 80 ? 6.428 2.350 -11.276 1.00 90.69 80 TYR A C 1
ATOM 670 O O . TYR A 1 80 ? 7.611 2.359 -10.917 1.00 90.69 80 TYR A O 1
ATOM 678 N N . PRO A 1 81 ? 6.080 2.085 -12.550 1.00 86.94 81 PRO A N 1
ATOM 679 C CA . PRO A 1 81 ? 7.066 1.892 -13.614 1.00 86.94 81 PRO A CA 1
ATOM 680 C C . PRO A 1 81 ? 7.835 3.188 -13.911 1.00 86.94 81 PRO A C 1
ATOM 682 O O . PRO A 1 81 ? 7.246 4.266 -13.944 1.00 86.94 81 PRO A O 1
ATOM 685 N N . MET A 1 82 ? 9.138 3.086 -14.194 1.00 79.25 82 MET A N 1
ATOM 686 C CA . MET A 1 82 ? 9.947 4.239 -14.633 1.00 79.25 82 MET A CA 1
ATOM 687 C C . MET A 1 82 ? 9.691 4.661 -16.094 1.00 79.25 82 MET A C 1
ATOM 689 O O . MET A 1 82 ? 9.959 5.807 -16.437 1.00 79.25 82 MET A O 1
ATOM 693 N N . ASP A 1 83 ? 9.149 3.781 -16.945 1.00 69.69 83 ASP A N 1
ATOM 694 C CA . ASP A 1 83 ? 9.092 3.948 -18.414 1.00 69.69 83 ASP A CA 1
ATOM 695 C C . ASP A 1 83 ? 8.056 4.975 -18.935 1.00 69.69 83 ASP A C 1
ATOM 697 O O . ASP A 1 83 ? 7.511 4.823 -20.027 1.00 69.69 83 ASP A O 1
ATOM 701 N N . GLY A 1 84 ? 7.732 6.027 -18.177 1.00 56.34 84 GLY A N 1
ATOM 702 C CA . GLY A 1 84 ? 6.859 7.125 -18.630 1.00 56.34 84 GLY A CA 1
ATOM 703 C C . GLY A 1 84 ? 5.396 6.740 -18.904 1.00 56.34 84 GLY A C 1
ATOM 704 O O . GLY A 1 84 ? 4.564 7.620 -19.115 1.00 56.34 84 GLY A O 1
ATOM 705 N N . ARG A 1 85 ? 5.050 5.446 -18.843 1.00 59.16 85 ARG A N 1
ATOM 706 C CA . ARG A 1 85 ? 3.679 4.918 -18.776 1.00 59.16 85 ARG A CA 1
ATOM 707 C C . ARG A 1 85 ? 3.134 5.145 -17.370 1.00 59.16 85 ARG A C 1
ATOM 709 O O . ARG A 1 85 ? 3.027 4.236 -16.550 1.00 59.16 85 ARG A O 1
ATOM 716 N N . THR A 1 86 ? 2.880 6.409 -17.069 1.00 54.44 86 THR A N 1
ATOM 717 C CA . THR A 1 86 ? 2.347 6.897 -15.792 1.00 54.44 86 THR A CA 1
ATOM 718 C C . THR A 1 86 ? 0.869 6.560 -15.601 1.00 54.44 86 THR A C 1
ATOM 720 O O . THR A 1 86 ? 0.298 6.877 -14.562 1.00 54.44 86 THR A O 1
ATOM 723 N N . ASP A 1 87 ? 0.233 5.906 -16.573 1.00 61.28 87 ASP A N 1
ATOM 724 C CA . ASP A 1 87 ? -1.204 5.675 -16.584 1.00 61.28 87 ASP A CA 1
ATOM 725 C C . ASP A 1 87 ? -1.650 4.566 -15.622 1.00 61.28 87 ASP A C 1
ATOM 727 O O . ASP A 1 87 ? -2.823 4.543 -15.241 1.00 61.28 87 ASP A O 1
ATOM 731 N N . LYS A 1 88 ? -0.759 3.647 -15.205 1.00 76.62 88 LYS A N 1
ATOM 732 C CA . LYS A 1 88 ? -1.135 2.519 -14.329 1.00 76.62 88 LYS A CA 1
ATOM 733 C C . LYS A 1 88 ? -0.010 2.082 -13.382 1.00 76.62 88 LYS A C 1
ATOM 735 O O . LYS A 1 88 ? 0.894 1.346 -13.771 1.00 76.62 88 LYS A O 1
ATOM 740 N N . TRP A 1 89 ? -0.129 2.447 -12.105 1.00 89.38 89 TRP A N 1
ATOM 741 C CA . TRP A 1 89 ? 0.554 1.758 -11.001 1.00 89.38 89 TRP A CA 1
ATOM 742 C C . TRP A 1 89 ? 0.072 0.303 -10.887 1.00 89.38 89 TRP A C 1
ATOM 744 O O . TRP A 1 89 ? -0.970 -0.077 -11.430 1.00 89.38 89 TRP A O 1
ATOM 754 N N . GLN A 1 90 ? 0.843 -0.533 -10.194 1.00 92.62 90 GLN A N 1
ATOM 755 C CA . GLN A 1 90 ? 0.467 -1.907 -9.863 1.00 92.62 90 GLN A CA 1
ATOM 756 C C . GLN A 1 90 ? 0.363 -2.051 -8.346 1.00 92.62 90 GLN A C 1
ATOM 758 O O . GLN A 1 90 ? 1.257 -1.627 -7.619 1.00 92.62 90 GLN A O 1
ATOM 763 N N . LEU A 1 91 ? -0.736 -2.644 -7.880 1.00 95.62 91 LEU A N 1
ATOM 764 C CA . LEU A 1 91 ? -1.082 -2.718 -6.462 1.00 95.62 91 LEU A CA 1
ATOM 765 C C . LEU A 1 91 ? -1.062 -4.165 -5.992 1.00 95.62 91 LEU A C 1
ATOM 767 O O . LEU A 1 91 ? -1.961 -4.930 -6.332 1.00 95.62 91 LEU A O 1
ATOM 771 N N . TYR A 1 92 ? -0.073 -4.533 -5.195 1.00 96.19 92 TYR A N 1
ATOM 772 C CA . TYR A 1 92 ? 0.052 -5.859 -4.595 1.00 96.19 92 TYR A CA 1
ATOM 773 C C . TYR A 1 92 ? -0.278 -5.776 -3.114 1.00 96.19 92 TYR A C 1
ATOM 775 O O . TYR A 1 92 ? -0.006 -4.758 -2.485 1.00 96.19 92 TYR A O 1
ATOM 783 N N . PHE A 1 93 ? -0.878 -6.815 -2.545 1.00 97.38 93 PHE A N 1
ATOM 784 C CA . PHE A 1 93 ? -1.225 -6.810 -1.131 1.00 97.38 93 PHE A CA 1
ATOM 785 C C . PHE A 1 93 ? -1.036 -8.170 -0.475 1.00 97.38 93 PHE A C 1
ATOM 787 O O . PHE A 1 93 ? -1.131 -9.199 -1.144 1.00 97.38 93 PHE A O 1
ATOM 794 N N . SER A 1 94 ? -0.848 -8.143 0.844 1.00 96.69 94 SER A N 1
ATOM 795 C CA . SER A 1 94 ? -0.960 -9.296 1.735 1.00 96.69 94 SER A CA 1
ATOM 796 C C . SER A 1 94 ? -2.032 -9.050 2.794 1.00 96.69 94 SER A C 1
ATOM 798 O O . SER A 1 94 ? -2.149 -7.944 3.326 1.00 96.69 94 SER A O 1
ATOM 800 N N . THR A 1 95 ? -2.828 -10.070 3.122 1.00 95.88 95 THR A N 1
ATOM 801 C CA . THR A 1 95 ? -3.732 -10.012 4.285 1.00 95.88 95 THR A CA 1
ATOM 802 C C . THR A 1 95 ? -3.008 -10.188 5.618 1.00 95.88 95 THR A C 1
ATOM 804 O O . THR A 1 95 ? -3.643 -10.010 6.656 1.00 95.88 95 THR A O 1
ATOM 807 N N . ASP A 1 96 ? -1.721 -10.547 5.601 1.00 94.75 96 ASP A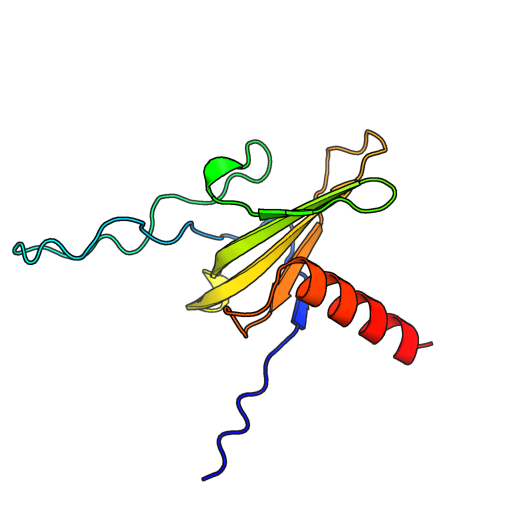 N 1
ATOM 808 C CA . ASP A 1 96 ? -0.797 -10.245 6.697 1.00 94.75 96 ASP A CA 1
ATOM 809 C C . ASP A 1 96 ? -0.397 -8.768 6.592 1.00 94.75 96 ASP A C 1
ATOM 811 O O . ASP A 1 96 ? 0.358 -8.370 5.703 1.00 94.75 96 ASP A O 1
ATOM 815 N N . ASP A 1 97 ? -0.953 -7.933 7.465 1.00 92.56 97 ASP A N 1
ATOM 816 C CA . ASP A 1 97 ? -0.721 -6.492 7.459 1.00 92.56 97 ASP A CA 1
ATOM 817 C C . ASP A 1 97 ? 0.565 -6.063 8.178 1.00 92.56 97 ASP A C 1
ATOM 819 O O . ASP A 1 97 ? 0.863 -4.866 8.216 1.00 92.56 97 ASP A O 1
ATOM 823 N N . SER A 1 98 ? 1.325 -7.026 8.708 1.00 93.44 98 SER A N 1
ATOM 824 C CA . SER A 1 98 ? 2.661 -6.821 9.271 1.00 93.44 98 SER A CA 1
ATOM 825 C C . SER A 1 98 ? 3.793 -7.052 8.261 1.00 93.44 98 SER A C 1
ATOM 827 O O . SER A 1 98 ? 4.905 -6.574 8.481 1.00 93.44 98 SER A O 1
ATOM 829 N N . MET A 1 99 ? 3.498 -7.724 7.141 1.00 94.69 99 MET A N 1
ATOM 830 C CA . MET A 1 9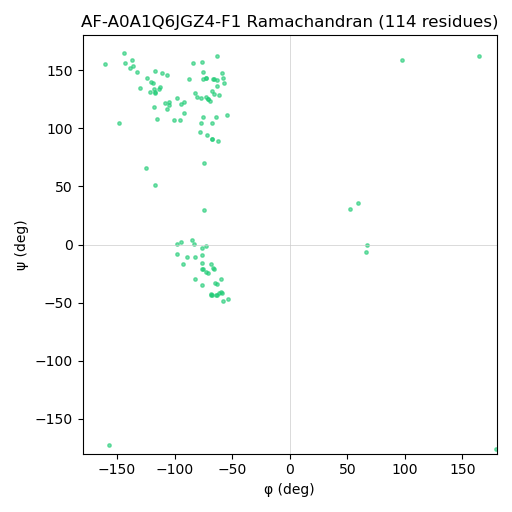9 ? 4.459 -8.054 6.084 1.00 94.69 99 MET A CA 1
ATOM 831 C C . MET A 1 99 ? 5.043 -6.802 5.416 1.00 94.69 99 MET A C 1
ATOM 833 O O . MET A 1 99 ? 4.323 -5.832 5.155 1.00 94.69 99 MET A O 1
ATOM 837 N N . ASP A 1 100 ? 6.336 -6.822 5.088 1.00 94.88 100 ASP A N 1
ATOM 838 C CA . ASP A 1 100 ? 7.001 -5.699 4.426 1.00 94.88 100 ASP A CA 1
ATOM 839 C C . ASP A 1 100 ? 6.571 -5.585 2.950 1.00 94.88 100 ASP A C 1
ATOM 841 O O . ASP A 1 100 ? 6.377 -6.583 2.255 1.00 94.88 100 ASP A O 1
ATOM 845 N N . GLY A 1 101 ? 6.426 -4.359 2.433 1.00 93.31 101 GLY A N 1
ATOM 846 C CA . GLY A 1 101 ? 5.951 -4.139 1.061 1.00 93.31 101 GLY A CA 1
ATOM 847 C C . GLY A 1 101 ? 6.839 -4.788 -0.010 1.00 93.31 101 GLY A C 1
ATOM 848 O O . GLY A 1 101 ? 6.343 -5.207 -1.057 1.00 93.31 101 GLY A O 1
ATOM 849 N N . ARG A 1 102 ? 8.145 -4.929 0.248 1.00 93.88 102 ARG A N 1
ATOM 850 C CA . ARG A 1 102 ? 9.048 -5.650 -0.655 1.00 93.88 102 ARG A CA 1
ATOM 851 C C . ARG A 1 102 ? 8.753 -7.146 -0.675 1.00 93.88 102 ARG A C 1
ATOM 853 O O . ARG A 1 102 ? 8.654 -7.721 -1.755 1.00 93.88 102 ARG A O 1
ATOM 860 N N . GLU A 1 103 ? 8.529 -7.744 0.491 1.00 94.25 103 GLU A N 1
ATOM 861 C CA . GLU A 1 103 ? 8.179 -9.163 0.614 1.00 94.25 103 GLU A CA 1
ATOM 862 C C . GLU A 1 103 ? 6.862 -9.470 -0.099 1.00 94.25 103 GLU A C 1
ATOM 864 O O . GLU A 1 103 ? 6.781 -10.449 -0.836 1.00 94.25 103 GLU A O 1
ATOM 869 N N . VAL A 1 104 ? 5.852 -8.600 0.035 1.00 95.12 104 VAL A N 1
ATOM 870 C CA . VAL A 1 104 ? 4.572 -8.741 -0.682 1.00 95.12 104 VAL A CA 1
ATOM 871 C C . VAL A 1 104 ? 4.795 -8.870 -2.194 1.00 95.12 104 VAL A C 1
ATOM 873 O O . VAL A 1 104 ? 4.221 -9.754 -2.836 1.00 95.12 104 VAL A O 1
ATOM 876 N N . LEU A 1 105 ? 5.633 -8.003 -2.774 1.00 93.19 105 LEU A N 1
ATOM 877 C CA . LEU A 1 105 ? 5.953 -8.044 -4.201 1.00 93.19 105 LEU A CA 1
ATOM 878 C C . LEU A 1 105 ? 6.757 -9.300 -4.577 1.00 93.19 105 LEU A C 1
ATOM 880 O O . LEU A 1 105 ? 6.467 -9.923 -5.601 1.00 93.19 105 LEU A O 1
ATOM 884 N N . ASP A 1 106 ? 7.750 -9.671 -3.770 1.00 91.75 106 ASP A N 1
ATOM 885 C CA . ASP A 1 106 ? 8.646 -10.801 -4.038 1.00 91.75 106 ASP A CA 1
ATOM 886 C C . ASP A 1 106 ? 7.912 -12.150 -3.949 1.00 91.75 106 ASP A C 1
ATOM 888 O O . ASP A 1 106 ? 8.055 -12.994 -4.843 1.00 91.75 106 ASP A O 1
ATOM 892 N N . TYR A 1 107 ? 7.043 -12.334 -2.950 1.00 92.00 107 TYR A N 1
ATOM 893 C CA . TYR A 1 107 ? 6.171 -13.507 -2.853 1.00 92.00 107 TYR A CA 1
ATOM 894 C C . TYR A 1 107 ? 5.188 -13.580 -4.017 1.00 92.00 107 TYR A C 1
ATOM 896 O O . TYR A 1 107 ? 5.013 -14.650 -4.605 1.00 92.00 107 TYR A O 1
ATOM 904 N N . TYR A 1 108 ? 4.572 -12.449 -4.383 1.00 91.19 108 TYR A N 1
ATOM 905 C CA . TYR A 1 108 ? 3.683 -12.407 -5.540 1.00 91.19 108 TYR A CA 1
ATOM 906 C C . TYR A 1 108 ? 4.430 -12.858 -6.799 1.00 91.19 108 TYR A C 1
ATOM 908 O O . TYR A 1 108 ? 3.942 -13.731 -7.504 1.00 91.19 108 TYR A O 1
ATOM 916 N N . ARG A 1 109 ? 5.632 -12.331 -7.068 1.00 88.06 109 ARG A N 1
ATOM 917 C CA . ARG A 1 109 ? 6.435 -12.695 -8.251 1.00 88.06 109 ARG A CA 1
ATOM 918 C C . ARG A 1 109 ? 6.872 -14.159 -8.257 1.00 88.06 109 ARG A C 1
ATOM 920 O O . ARG A 1 109 ? 6.750 -14.809 -9.292 1.00 88.06 109 ARG A O 1
ATOM 927 N N . THR A 1 110 ? 7.331 -14.678 -7.120 1.00 83.94 110 THR A N 1
ATOM 928 C CA . THR A 1 110 ? 7.760 -16.082 -6.986 1.00 83.94 110 THR A CA 1
ATOM 929 C C . THR A 1 110 ? 6.598 -17.046 -7.226 1.00 83.94 110 THR A C 1
ATOM 931 O O . THR A 1 110 ? 6.785 -18.099 -7.831 1.00 83.94 110 THR A O 1
ATOM 934 N N . ARG A 1 111 ? 5.370 -16.666 -6.841 1.00 75.88 111 ARG A N 1
ATOM 935 C CA . ARG A 1 111 ? 4.173 -17.467 -7.131 1.00 75.88 111 ARG A CA 1
ATOM 936 C C . ARG A 1 111 ? 3.973 -17.692 -8.633 1.00 75.88 111 ARG A C 1
ATOM 938 O O . ARG A 1 111 ? 3.674 -18.810 -9.027 1.00 75.88 111 ARG A O 1
ATOM 945 N N . PHE A 1 112 ? 4.184 -16.671 -9.466 1.00 59.66 112 PHE A N 1
ATOM 946 C CA . PHE A 1 112 ? 4.029 -16.807 -10.922 1.00 59.66 112 PHE A CA 1
ATOM 947 C C . PHE A 1 112 ? 5.126 -17.651 -11.574 1.00 59.66 112 PHE A C 1
ATOM 949 O O . PHE A 1 112 ? 4.887 -18.214 -12.635 1.00 59.66 112 PHE A O 1
ATOM 956 N N . GLN A 1 113 ? 6.311 -17.765 -10.966 1.00 60.06 113 GLN A N 1
ATOM 957 C CA . GLN A 1 113 ? 7.370 -18.636 -11.487 1.00 60.06 113 GLN A CA 1
ATOM 958 C C . GLN A 1 113 ? 7.075 -20.127 -11.272 1.00 60.06 113 GLN A C 1
ATOM 960 O O . GLN A 1 113 ? 7.587 -20.948 -12.017 1.00 60.06 113 GLN A O 1
ATOM 965 N N . LEU A 1 114 ? 6.246 -20.487 -10.286 1.00 57.31 114 LEU A N 1
ATOM 966 C CA . LEU A 1 114 ? 5.848 -21.879 -10.028 1.00 57.31 114 LEU A CA 1
ATOM 967 C C . LEU A 1 114 ? 4.697 -22.359 -10.928 1.00 57.31 114 LE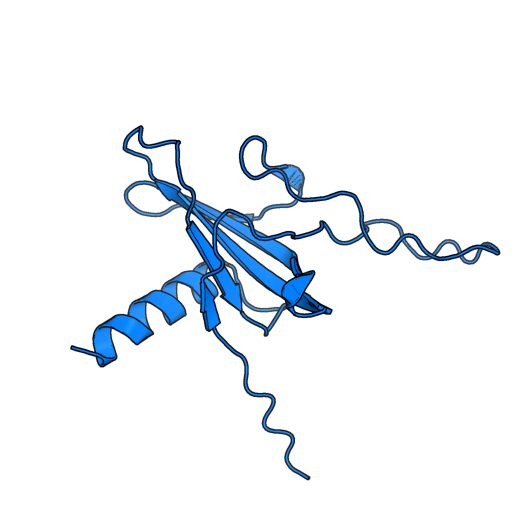U A C 1
ATOM 969 O O . LEU A 1 114 ? 4.386 -23.546 -10.935 1.00 57.31 114 LEU A O 1
ATOM 973 N N . GLU A 1 115 ? 4.055 -21.447 -11.660 1.00 51.62 115 GLU A N 1
ATOM 974 C CA . GLU A 1 115 ? 2.918 -21.744 -12.539 1.00 51.62 115 GLU A CA 1
ATOM 975 C C . GLU A 1 115 ? 3.338 -21.986 -14.014 1.00 51.62 115 GLU A C 1
ATOM 977 O O . GLU A 1 115 ? 2.459 -22.240 -14.839 1.00 51.62 115 GLU A O 1
ATOM 982 N N . PHE A 1 116 ? 4.645 -21.951 -14.346 1.00 46.00 116 PHE A N 1
ATOM 983 C CA . PHE A 1 116 ? 5.195 -22.196 -15.697 1.00 46.00 116 PHE A CA 1
ATOM 984 C C . PHE A 1 116 ? 6.477 -23.043 -15.697 1.00 46.00 116 PHE A C 1
ATOM 986 O O . PHE A 1 116 ? 7.582 -22.461 -15.591 1.00 46.00 116 PHE A O 1
#

Nearest PDB structures (foldseek):
  6e8a-assembly1_A-3  TM=2.695E-01  e=7.161E-01  Salmonella enterica subsp. enterica serovar Typhimurium
  6e8a-assembly2_B-2  TM=2.731E-01  e=6.791E-01  Salmonella enterica subsp. enterica serovar Typhimurium
  8c7g-assembly1_A  TM=4.872E-01  e=9.136E+00  Drosophila melanogaster
  7q14-assembly1_BBB  TM=2.848E-01  e=2.844E+00  Klebsiella pneumoniae
  7q14-assembly1_AAA  TM=2.853E-01  e=3.516E+00  Klebsiella pneumoniae

Organism: Phocaeicola vulgatus (NCBI:txid821)

Sequence (116 aa):
MCESDFHVISRFRNDVVLYYPTLEKKTGKRGHPKWFDGRIDFANLDLTRCKEYEVNKGKLYGLRVYAKALKRYVSLAIWYPMDGRTDKWQLYFSTDDSMDGREVLDYYRTRFQLEF

Radius of gyration: 15.64 Å; Cα contacts (8 Å, |Δi|>4): 204; chains: 1; bounding box: 33×38×44 Å

Solvent-accessible surface area (backbone atoms only — not comparable to full-atom values): 6961 Å² total; per-residue (Å²): 131,88,79,74,80,79,66,52,67,51,72,57,62,89,86,64,61,40,26,34,57,42,86,70,70,86,79,84,61,95,68,83,79,72,67,57,62,50,69,69,46,84,92,68,60,70,60,91,71,40,48,79,43,92,49,89,76,36,44,35,36,19,37,63,30,35,33,61,91,76,73,40,60,22,12,29,21,40,38,39,58,62,83,76,58,77,88,61,64,45,41,30,31,21,56,44,48,83,53,53,26,67,55,42,49,51,54,48,54,54,54,60,60,76,77,109

Secondary structure (DSSP, 8-state):
--------EEEE-TT--EEEEP-------SS----EEEE--SSS--GGG-EEEEETTEEEEEEEEEETTTTEEEEEEEEEESSS-TT--EEEEES-TTS-HHHHHHHHHHHHHTT-

Mean predicted aligned error: 6.95 Å

pLDDT: mean 85.65, std 14.02, range [39.03, 98.06]